Protein AF-A0A1G1DBJ1-F1 (afdb_monomer)

pLDDT: mean 91.55, std 8.08, range [59.25, 98.25]

Secondary structure (DSSP, 8-state):
----TTHHHHHHHHHHHHHHHHHHHHHHHHHHHHHHHHHHHHHHHHHHHHHHHHHHHTT----HHHHHHHHHHHHHHHHHHHHHHHHHHHHHHHHHHHHHHHHHHHHHHHHHHHHHHTT-

Mean predicted aligned error: 5.9 Å

Radius of gyration: 26.35 Å; Cα contacts (8 Å, |Δi|>4): 51; chains: 1; bounding box: 51×19×82 Å

Solvent-accessible surface area (backbone atoms only — not comparable to full-atom values): 6479 Å² total; per-residue (Å²): 132,91,73,56,86,56,50,70,59,48,52,52,37,49,54,52,32,55,52,42,51,51,54,39,51,53,42,49,51,51,38,51,54,48,52,52,50,50,51,50,54,52,51,52,52,52,49,54,52,50,52,53,52,48,41,53,74,71,70,52,82,75,54,72,67,57,53,52,50,52,53,53,49,51,53,52,50,51,53,48,52,53,56,49,50,55,51,46,51,55,37,48,54,50,38,54,53,41,48,53,52,35,54,52,36,50,53,59,37,48,55,51,51,54,42,49,73,73,72,89

Structure (mmCIF, N/CA/C/O backbone):
data_AF-A0A1G1DBJ1-F1
#
_entry.id   AF-A0A1G1DBJ1-F1
#
loop_
_atom_site.group_PDB
_atom_site.id
_atom_site.type_symbol
_atom_site.label_atom_id
_atom_site.label_alt_id
_atom_site.label_comp_id
_atom_site.label_asym_id
_atom_site.label_entity_id
_atom_site.label_seq_id
_atom_site.pdbx_PDB_ins_code
_atom_site.Cartn_x
_atom_site.Cartn_y
_atom_site.Cartn_z
_atom_site.occupancy
_atom_site.B_iso_or_equiv
_atom_site.auth_seq_id
_atom_site.auth_comp_id
_atom_site.auth_asym_id
_atom_site.auth_atom_id
_atom_site.pdbx_PDB_model_num
ATOM 1 N N . MET A 1 1 ? -13.357 -3.732 45.652 1.00 60.91 1 MET A N 1
ATOM 2 C CA . MET A 1 1 ? -12.758 -3.339 44.356 1.00 60.91 1 MET A CA 1
ATOM 3 C C . MET A 1 1 ? -13.871 -3.319 43.314 1.00 60.91 1 MET A C 1
ATOM 5 O O . MET A 1 1 ? -14.513 -4.347 43.134 1.00 60.91 1 MET A O 1
ATOM 9 N N . PHE A 1 2 ? -14.184 -2.166 42.716 1.00 61.03 2 PHE A N 1
ATOM 10 C CA . PHE A 1 2 ? -15.276 -2.045 41.739 1.00 61.03 2 PHE A CA 1
ATOM 11 C C . PHE A 1 2 ? -14.863 -2.725 40.426 1.00 61.03 2 PHE A C 1
ATOM 13 O O . PHE A 1 2 ? -13.901 -2.304 39.786 1.00 61.03 2 PHE A O 1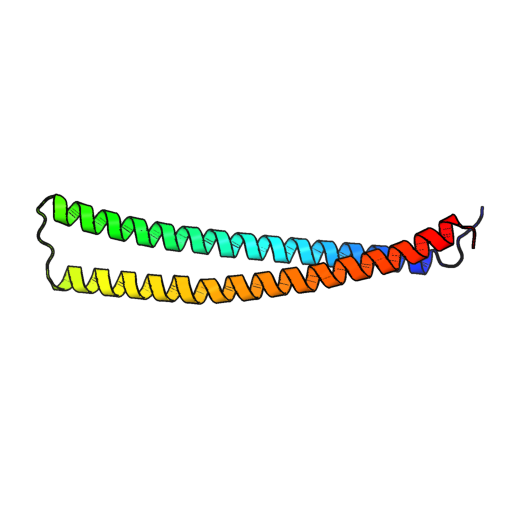
ATOM 20 N N . ARG A 1 3 ? -15.549 -3.808 40.042 1.00 71.75 3 ARG A N 1
ATOM 21 C CA . ARG A 1 3 ? -15.415 -4.394 38.703 1.00 71.75 3 ARG A CA 1
ATOM 22 C C . ARG A 1 3 ? -16.410 -3.697 37.791 1.00 71.75 3 ARG A C 1
ATOM 24 O O . ARG A 1 3 ? -17.615 -3.830 37.986 1.00 71.75 3 ARG A O 1
ATOM 31 N N . PHE A 1 4 ? -15.891 -2.980 36.800 1.00 82.00 4 PHE A N 1
ATOM 32 C CA . PHE A 1 4 ? -16.698 -2.421 35.726 1.00 82.00 4 PHE A CA 1
ATOM 33 C C . PHE A 1 4 ? -17.519 -3.536 35.068 1.00 82.00 4 PHE A C 1
ATOM 35 O O . PHE A 1 4 ? -16.969 -4.556 34.644 1.00 82.00 4 PHE A O 1
ATOM 42 N N . ARG A 1 5 ? -18.843 -3.364 34.996 1.00 83.94 5 ARG A N 1
ATOM 43 C CA . ARG A 1 5 ? -19.762 -4.429 34.553 1.00 83.94 5 ARG A CA 1
ATOM 44 C C . ARG A 1 5 ? -19.529 -4.856 33.103 1.00 83.94 5 ARG A C 1
ATOM 46 O O . ARG A 1 5 ? -19.844 -5.987 32.749 1.00 83.94 5 ARG A O 1
ATOM 53 N N . LEU A 1 6 ? -18.946 -3.980 32.283 1.00 89.00 6 LEU A N 1
ATOM 54 C CA . LEU A 1 6 ? -18.662 -4.230 30.868 1.00 89.00 6 LEU A CA 1
ATOM 55 C C . LEU A 1 6 ? -17.164 -4.445 30.587 1.00 89.00 6 LEU A C 1
ATOM 57 O O . LEU A 1 6 ? -16.727 -4.277 29.450 1.00 89.00 6 LEU A O 1
ATOM 61 N N . GLU A 1 7 ? -16.363 -4.826 31.590 1.00 89.06 7 GLU A N 1
ATOM 62 C CA . GLU A 1 7 ? -14.914 -5.034 31.423 1.00 89.06 7 GLU A CA 1
ATOM 63 C C . GLU A 1 7 ? -14.590 -6.086 30.350 1.00 89.06 7 GLU A C 1
ATOM 65 O O . GLU A 1 7 ? -13.685 -5.889 29.542 1.00 89.06 7 GLU A O 1
ATOM 70 N N . SER A 1 8 ? -15.362 -7.176 30.281 1.00 91.56 8 SER A N 1
ATOM 71 C CA . SER A 1 8 ? -15.207 -8.208 29.245 1.00 91.56 8 SER A CA 1
ATOM 72 C C . SER A 1 8 ? -15.443 -7.652 27.837 1.00 91.56 8 SER A C 1
ATOM 74 O O . SER A 1 8 ? -14.670 -7.933 26.923 1.00 91.56 8 SER A O 1
ATOM 76 N N . VAL A 1 9 ? -16.466 -6.810 27.671 1.00 93.00 9 VAL A N 1
ATOM 77 C CA . VAL A 1 9 ? -16.794 -6.159 26.396 1.00 93.00 9 VAL A CA 1
ATOM 78 C C . VAL A 1 9 ? -15.717 -5.144 26.016 1.00 93.00 9 VAL A C 1
ATOM 80 O O . VAL A 1 9 ? -15.317 -5.077 24.855 1.00 93.00 9 VAL A O 1
ATOM 83 N N . LEU A 1 10 ? -15.216 -4.370 26.984 1.00 92.75 10 LEU A N 1
ATOM 84 C CA . LEU A 1 10 ? -14.127 -3.419 26.764 1.00 92.75 10 LEU A CA 1
ATOM 85 C C . LEU A 1 10 ? -12.850 -4.134 26.302 1.00 92.75 10 LEU A C 1
ATOM 87 O O . LEU A 1 10 ? -12.231 -3.701 25.331 1.00 92.75 10 LEU A O 1
ATOM 91 N N . ASN A 1 11 ? -12.489 -5.245 26.947 1.00 94.06 11 ASN A N 1
ATOM 92 C CA . ASN A 1 11 ? -11.328 -6.045 26.559 1.00 94.06 11 ASN A CA 1
ATOM 93 C C . ASN A 1 11 ? -11.501 -6.665 25.171 1.00 94.06 11 ASN A C 1
ATOM 95 O O . ASN A 1 11 ? -10.594 -6.571 24.351 1.00 94.06 11 ASN A O 1
ATOM 99 N N . TYR A 1 12 ? -12.683 -7.198 24.861 1.00 94.94 12 TYR A N 1
ATOM 100 C CA . TYR A 1 12 ? -12.980 -7.703 23.522 1.00 94.94 12 TYR A CA 1
ATOM 101 C C . TYR A 1 12 ? -12.819 -6.621 22.440 1.00 94.94 12 TYR A C 1
ATOM 103 O O . TYR A 1 12 ? -12.194 -6.859 21.407 1.00 94.94 12 TYR A O 1
ATOM 111 N N . ARG A 1 13 ? -13.312 -5.397 22.687 1.00 93.81 13 ARG A N 1
ATOM 112 C CA . ARG A 1 13 ? -13.144 -4.276 21.744 1.00 93.81 13 ARG A CA 1
ATOM 113 C C . ARG A 1 13 ? -11.685 -3.846 21.582 1.00 93.81 13 ARG A C 1
ATOM 115 O O . ARG A 1 13 ? -11.301 -3.506 20.467 1.00 93.81 13 ARG A O 1
ATOM 122 N N . LYS A 1 14 ? -10.878 -3.896 22.648 1.00 94.69 14 LYS A N 1
ATOM 123 C CA . LYS A 1 14 ? -9.424 -3.669 22.561 1.00 94.69 14 LYS A CA 1
ATOM 124 C C . LYS A 1 14 ? -8.754 -4.707 21.664 1.00 94.69 14 LYS A C 1
ATOM 126 O O . LYS A 1 14 ? -8.015 -4.328 20.766 1.00 94.69 14 LYS A O 1
ATOM 131 N N . THR A 1 15 ? -9.080 -5.989 21.831 1.00 96.38 15 THR A N 1
ATOM 132 C CA . THR A 1 15 ? -8.540 -7.058 20.975 1.00 96.38 15 THR A CA 1
ATOM 133 C C . THR A 1 15 ? -8.927 -6.876 19.505 1.00 96.38 15 THR A C 1
ATOM 135 O O . THR A 1 15 ? -8.092 -7.074 18.626 1.00 96.38 15 THR A O 1
ATOM 138 N N . ILE A 1 16 ? -10.166 -6.458 19.213 1.00 96.38 16 ILE A N 1
ATOM 139 C CA . ILE A 1 16 ? -10.576 -6.132 17.836 1.00 96.38 16 ILE A CA 1
ATOM 140 C C . ILE A 1 16 ? -9.718 -4.998 17.262 1.00 96.38 16 ILE A C 1
ATOM 142 O O . ILE A 1 16 ? -9.203 -5.126 16.155 1.00 96.38 16 ILE A O 1
ATOM 146 N N . GLU A 1 17 ? -9.559 -3.896 17.999 1.00 95.44 17 GLU A N 1
ATOM 147 C CA . GLU A 1 17 ? -8.746 -2.755 17.561 1.00 95.44 17 GLU A CA 1
ATOM 148 C C . GLU A 1 17 ? -7.288 -3.159 17.310 1.00 95.44 17 GLU A C 1
ATOM 150 O O . GLU A 1 17 ? -6.731 -2.818 16.269 1.00 95.44 17 GLU A O 1
ATOM 155 N N . GLU A 1 18 ? -6.689 -3.939 18.212 1.00 97.50 18 GLU A N 1
ATOM 156 C CA . GLU A 1 18 ? -5.326 -4.457 18.061 1.00 97.50 18 GLU A CA 1
ATOM 157 C C . GLU A 1 18 ? -5.167 -5.315 16.801 1.00 97.50 18 GLU A C 1
ATOM 159 O O . GLU A 1 18 ? -4.182 -5.169 16.076 1.00 97.50 18 GLU A O 1
ATOM 164 N N . ASN A 1 19 ? -6.133 -6.187 16.506 1.00 97.75 19 ASN A N 1
ATOM 165 C CA . ASN A 1 19 ? -6.095 -7.017 15.302 1.00 97.75 19 ASN A CA 1
ATOM 166 C C . ASN A 1 19 ? -6.222 -6.171 14.029 1.00 97.75 19 ASN A C 1
ATOM 168 O O . ASN A 1 19 ? -5.428 -6.335 13.104 1.00 97.75 19 ASN A O 1
ATOM 172 N N . LEU A 1 20 ? -7.142 -5.203 14.006 1.00 97.75 20 LEU A N 1
ATOM 173 C CA . LEU A 1 20 ? -7.300 -4.295 12.867 1.00 97.75 20 LEU A CA 1
ATOM 174 C C . LEU A 1 20 ? -6.051 -3.430 12.636 1.00 97.75 20 LEU A C 1
ATOM 176 O O . LEU A 1 20 ? -5.683 -3.177 11.489 1.00 97.75 20 LEU A O 1
ATOM 180 N N . LEU A 1 21 ? -5.368 -2.999 13.702 1.00 97.88 21 LEU A N 1
ATOM 181 C CA . LEU A 1 21 ? -4.104 -2.261 13.608 1.00 97.88 21 LEU A CA 1
ATOM 182 C C . LEU A 1 21 ? -2.963 -3.119 13.043 1.00 97.88 21 LEU A C 1
ATOM 184 O O . LEU A 1 21 ? -2.149 -2.614 12.262 1.00 97.88 21 LEU A O 1
ATOM 188 N N . LYS A 1 22 ? -2.904 -4.408 13.400 1.00 98.19 22 LYS A N 1
ATOM 189 C CA . LYS A 1 22 ? -1.943 -5.356 12.812 1.00 98.19 22 LYS A CA 1
ATOM 190 C C . LYS A 1 22 ? -2.194 -5.527 11.317 1.00 98.19 22 LYS A C 1
ATOM 192 O O . LYS A 1 22 ? -1.282 -5.296 10.527 1.00 98.19 22 LYS A O 1
ATOM 197 N N . GLU A 1 23 ? -3.435 -5.811 10.927 1.00 97.88 23 GLU A N 1
ATOM 198 C CA . GLU A 1 23 ? -3.824 -5.941 9.516 1.00 97.88 23 GLU A CA 1
ATOM 199 C C . GLU A 1 23 ? -3.526 -4.662 8.718 1.00 97.88 23 GLU A C 1
ATOM 201 O O . GLU A 1 23 ? -2.986 -4.711 7.613 1.00 97.88 23 GLU A O 1
ATOM 206 N N . LEU A 1 24 ? -3.823 -3.488 9.286 1.00 98.00 24 LEU A N 1
ATOM 207 C CA . LEU A 1 24 ? -3.492 -2.205 8.669 1.00 98.00 24 LEU A CA 1
ATOM 208 C C . LEU A 1 24 ? -1.983 -2.048 8.443 1.00 98.00 24 LEU A C 1
ATOM 210 O O . LEU A 1 24 ? -1.559 -1.539 7.403 1.00 98.00 24 LEU A O 1
ATOM 214 N N . SER A 1 25 ? -1.173 -2.464 9.415 1.00 98.19 25 SER A N 1
ATOM 215 C CA . SER A 1 25 ? 0.287 -2.385 9.325 1.00 98.19 25 SER A CA 1
ATOM 216 C C . SER A 1 25 ? 0.823 -3.278 8.206 1.00 98.19 25 SER A C 1
ATOM 218 O O . SER A 1 25 ? 1.689 -2.855 7.439 1.00 98.19 25 SER A O 1
ATOM 220 N N . GLU A 1 26 ? 0.264 -4.477 8.050 1.00 98.19 26 GLU A N 1
ATOM 221 C CA . GLU A 1 26 ? 0.600 -5.389 6.954 1.00 98.19 26 GLU A CA 1
ATOM 222 C C . GLU A 1 26 ? 0.220 -4.808 5.589 1.00 98.19 26 GLU A C 1
ATOM 224 O O . GLU A 1 26 ? 1.047 -4.801 4.674 1.00 98.19 26 GLU A O 1
ATOM 229 N N . LEU A 1 27 ? -0.987 -4.248 5.456 1.00 98.06 27 LEU A N 1
ATOM 230 C CA . LEU A 1 27 ? -1.435 -3.610 4.215 1.00 98.06 27 LEU A CA 1
ATOM 231 C C . LEU A 1 27 ? -0.566 -2.404 3.838 1.00 98.06 27 LEU A C 1
ATOM 233 O O . LEU A 1 27 ? -0.216 -2.235 2.671 1.00 98.06 27 LEU A O 1
ATOM 237 N N . ARG A 1 28 ? -0.168 -1.582 4.817 1.00 97.94 28 ARG A N 1
ATOM 238 C CA . ARG A 1 28 ? 0.754 -0.456 4.592 1.00 97.94 28 ARG A CA 1
ATOM 239 C C . ARG A 1 28 ? 2.130 -0.927 4.140 1.00 97.94 28 ARG A C 1
ATOM 241 O O . ARG A 1 28 ? 2.701 -0.340 3.225 1.00 97.94 28 ARG A O 1
ATOM 248 N N . ARG A 1 29 ? 2.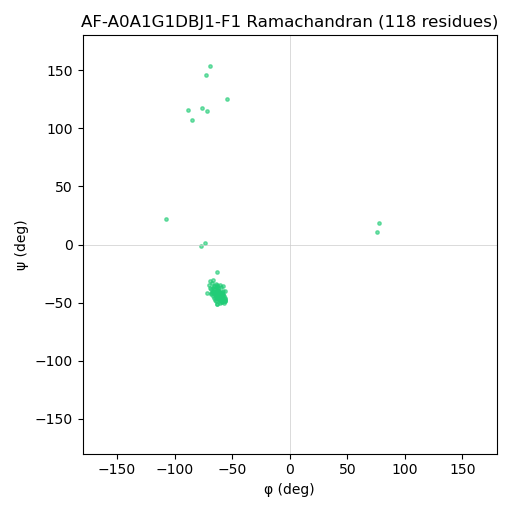648 -2.002 4.740 1.00 98.12 29 ARG A N 1
ATOM 249 C CA . ARG A 1 29 ? 3.913 -2.609 4.314 1.00 98.12 29 ARG A CA 1
ATOM 250 C C . ARG A 1 29 ? 3.823 -3.117 2.875 1.00 98.12 29 ARG A C 1
ATOM 252 O O . ARG A 1 29 ? 4.731 -2.857 2.095 1.00 98.12 29 ARG A O 1
ATOM 259 N N . GLN A 1 30 ? 2.740 -3.803 2.515 1.00 97.50 30 GLN A N 1
ATOM 260 C CA . GLN A 1 30 ? 2.515 -4.258 1.139 1.00 97.50 30 GLN A CA 1
ATOM 261 C C . GLN A 1 30 ? 2.452 -3.082 0.161 1.00 97.50 30 GLN A C 1
ATOM 263 O O . GLN A 1 30 ? 3.127 -3.116 -0.861 1.00 97.50 30 GLN A O 1
ATOM 268 N N . LEU A 1 31 ? 1.708 -2.023 0.494 1.00 98.12 31 LEU A N 1
ATOM 269 C CA . LEU A 1 31 ? 1.645 -0.814 -0.326 1.00 98.12 31 LEU A CA 1
ATOM 270 C C . LEU A 1 31 ? 3.039 -0.2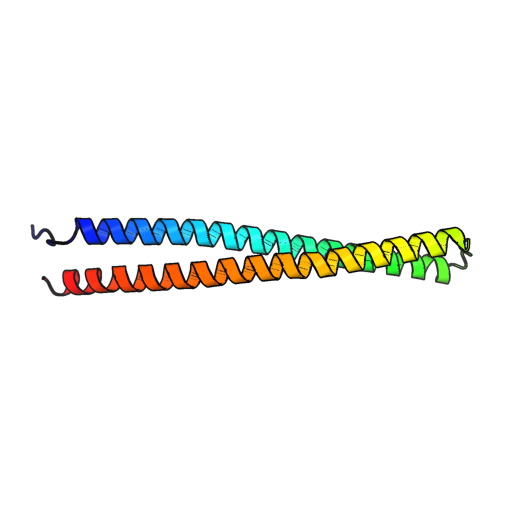09 -0.555 1.00 98.12 31 LEU A C 1
ATOM 272 O O . LEU A 1 31 ? 3.398 0.047 -1.699 1.00 98.12 31 LEU A O 1
ATOM 276 N N . SER A 1 32 ? 3.832 -0.046 0.508 1.00 98.00 32 SER A N 1
ATOM 277 C CA . SER A 1 32 ? 5.200 0.482 0.411 1.00 98.00 32 SER A CA 1
ATOM 278 C C . SER A 1 32 ? 6.069 -0.360 -0.524 1.00 98.00 32 SER A C 1
ATOM 280 O O . SER A 1 32 ? 6.764 0.187 -1.373 1.00 98.00 32 SER A O 1
ATOM 282 N N . LEU A 1 33 ? 6.001 -1.691 -0.409 1.00 97.75 33 LEU A N 1
ATOM 283 C CA . LEU A 1 33 ? 6.765 -2.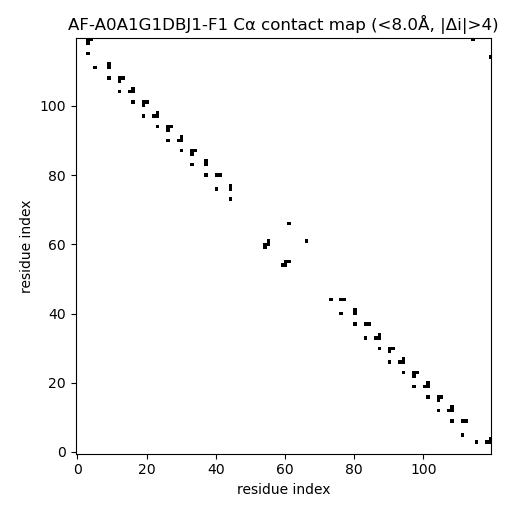594 -1.273 1.00 97.75 33 LEU A CA 1
ATOM 284 C C . LEU A 1 33 ? 6.366 -2.455 -2.746 1.00 97.75 33 LEU A C 1
ATOM 286 O O . LEU A 1 33 ? 7.234 -2.478 -3.617 1.00 97.75 33 LEU A O 1
ATOM 290 N N . GLU A 1 34 ? 5.072 -2.308 -3.039 1.00 97.31 34 GLU A N 1
ATOM 291 C CA . GLU A 1 34 ? 4.624 -2.112 -4.419 1.00 97.31 34 GLU A CA 1
ATOM 292 C C . GLU A 1 34 ? 5.028 -0.741 -4.972 1.00 97.31 34 GLU A C 1
ATOM 294 O O . GLU A 1 34 ? 5.416 -0.654 -6.137 1.00 97.31 34 GLU A O 1
ATOM 299 N N . GLU A 1 35 ? 4.998 0.311 -4.150 1.00 97.62 35 GLU A N 1
ATOM 300 C CA . GLU A 1 35 ? 5.477 1.646 -4.527 1.00 97.62 35 GLU A CA 1
ATOM 301 C C . GLU A 1 35 ? 6.984 1.654 -4.808 1.00 97.62 35 GLU A C 1
ATOM 303 O O . GLU A 1 35 ? 7.421 2.256 -5.790 1.00 97.62 35 GLU A O 1
ATOM 308 N N . ASP A 1 36 ? 7.780 0.950 -4.005 1.00 97.88 36 ASP A N 1
ATOM 309 C CA . ASP A 1 36 ? 9.221 0.832 -4.233 1.00 97.88 36 ASP A CA 1
ATOM 310 C C . ASP A 1 36 ? 9.535 0.017 -5.492 1.00 97.88 36 ASP A C 1
ATOM 312 O O . ASP A 1 36 ? 10.409 0.400 -6.271 1.00 97.88 36 ASP A O 1
ATOM 316 N N . ARG A 1 37 ? 8.771 -1.046 -5.775 1.00 96.31 37 ARG A N 1
ATOM 317 C CA . ARG A 1 37 ? 8.873 -1.770 -7.054 1.00 96.31 37 ARG A CA 1
ATOM 318 C C . ARG A 1 37 ? 8.579 -0.874 -8.252 1.00 96.31 37 ARG A C 1
ATOM 320 O O . ARG A 1 37 ? 9.312 -0.940 -9.234 1.00 96.31 37 ARG A O 1
ATOM 327 N N . LEU A 1 38 ? 7.555 -0.022 -8.173 1.00 96.81 38 LEU A N 1
ATOM 328 C CA . LEU A 1 38 ? 7.255 0.927 -9.247 1.00 96.81 38 LEU A CA 1
ATOM 329 C C . LEU A 1 38 ? 8.421 1.889 -9.485 1.00 96.81 38 LEU A C 1
ATOM 331 O O . LEU A 1 38 ? 8.802 2.110 -10.632 1.00 96.81 38 LEU A O 1
ATOM 335 N N . LYS A 1 39 ? 9.012 2.432 -8.411 1.00 96.75 39 LYS A N 1
ATOM 336 C CA . LYS A 1 39 ? 10.188 3.309 -8.517 1.00 96.75 39 LYS A CA 1
ATOM 337 C C . LYS A 1 39 ? 11.353 2.598 -9.197 1.00 96.75 39 LYS A C 1
ATOM 339 O O . LYS A 1 39 ? 11.979 3.191 -10.067 1.00 96.75 39 LYS A O 1
ATOM 344 N N . MET A 1 40 ? 11.610 1.336 -8.846 1.00 96.00 40 MET A N 1
ATOM 345 C CA . MET A 1 40 ? 12.663 0.540 -9.484 1.00 96.00 40 MET A CA 1
ATOM 346 C C . MET A 1 40 ? 12.406 0.334 -10.980 1.00 96.00 40 MET A C 1
ATOM 348 O O . MET A 1 40 ? 13.328 0.501 -11.768 1.00 96.00 40 MET A O 1
ATOM 352 N N . MET A 1 41 ? 11.164 0.046 -11.387 1.00 94.56 41 MET A N 1
ATOM 353 C CA . MET A 1 41 ? 10.814 -0.093 -12.810 1.00 94.56 41 MET A CA 1
ATOM 354 C C . MET A 1 41 ? 10.988 1.219 -13.587 1.00 94.56 41 MET A C 1
ATOM 356 O O . MET A 1 41 ? 11.445 1.208 -14.727 1.00 94.56 41 MET A O 1
ATOM 360 N N . ILE A 1 42 ? 10.620 2.353 -12.984 1.00 95.19 42 ILE A N 1
ATOM 361 C CA . ILE A 1 42 ? 10.811 3.678 -13.593 1.00 95.19 42 ILE A CA 1
ATOM 362 C C . ILE A 1 42 ? 12.304 3.987 -13.724 1.00 95.19 42 ILE A C 1
ATOM 364 O O . ILE A 1 42 ? 12.754 4.378 -14.795 1.00 95.19 42 ILE A O 1
ATOM 368 N N . PHE A 1 43 ? 13.081 3.740 -12.668 1.00 96.00 43 PHE A N 1
ATOM 369 C CA . PHE A 1 43 ? 14.529 3.919 -12.692 1.00 96.00 43 PHE A CA 1
ATOM 370 C C . PHE A 1 43 ? 15.197 3.056 -13.771 1.00 96.00 43 PHE A C 1
ATOM 372 O O . PHE A 1 43 ? 16.044 3.543 -14.515 1.00 96.00 43 PHE A O 1
ATOM 379 N N . GLU A 1 44 ? 14.790 1.791 -13.897 1.00 93.19 44 GLU A N 1
ATOM 380 C CA . GLU A 1 44 ? 15.263 0.889 -14.948 1.00 93.19 44 GLU A CA 1
ATOM 381 C C . GLU A 1 44 ? 14.951 1.445 -16.347 1.00 93.19 44 GLU A C 1
ATOM 383 O O . GLU A 1 44 ? 15.832 1.489 -17.208 1.00 93.19 44 GLU A O 1
ATOM 388 N N . LYS A 1 45 ? 13.723 1.940 -16.563 1.00 93.06 45 LYS A N 1
ATOM 389 C CA . LYS A 1 45 ? 13.319 2.582 -17.824 1.00 93.06 45 LYS A CA 1
ATOM 390 C C . LYS A 1 45 ? 14.230 3.763 -18.155 1.00 93.06 45 LYS A C 1
ATOM 392 O O . LYS A 1 45 ? 14.744 3.844 -19.271 1.00 93.06 45 LYS A O 1
ATOM 397 N N . ASP A 1 46 ? 14.437 4.655 -17.193 1.00 93.62 46 ASP A N 1
ATOM 398 C CA . ASP A 1 46 ? 15.246 5.858 -17.378 1.00 93.62 46 ASP A CA 1
ATOM 399 C C . ASP A 1 46 ? 16.720 5.511 -17.626 1.00 93.62 46 ASP A C 1
ATOM 401 O O . ASP A 1 46 ? 17.358 6.115 -18.490 1.00 93.62 46 ASP A O 1
ATOM 405 N N . SER A 1 47 ? 17.254 4.496 -16.937 1.00 92.69 47 SER A N 1
ATOM 406 C CA . SER A 1 47 ? 18.608 3.983 -17.176 1.00 92.69 47 SER A CA 1
ATOM 407 C C . SER A 1 47 ? 18.769 3.498 -18.615 1.00 92.69 47 SER A C 1
ATOM 409 O O . SER A 1 47 ? 19.690 3.927 -19.302 1.00 92.69 47 SER A O 1
ATOM 411 N N . HIS A 1 48 ? 17.837 2.685 -19.118 1.00 89.06 48 HIS A N 1
ATOM 412 C CA . HIS A 1 48 ? 17.902 2.189 -20.494 1.00 89.06 48 HIS A CA 1
ATOM 413 C C . HIS A 1 48 ? 17.797 3.298 -21.545 1.00 89.06 48 HIS A C 1
ATOM 415 O O . HIS A 1 48 ? 18.470 3.238 -22.575 1.00 89.06 48 HIS A O 1
ATOM 421 N N . ILE A 1 49 ? 16.979 4.325 -21.295 1.00 89.56 49 ILE A N 1
ATOM 422 C CA . ILE A 1 49 ? 16.891 5.499 -22.173 1.00 89.56 49 ILE A CA 1
ATOM 423 C C . ILE A 1 49 ? 18.222 6.265 -22.183 1.00 89.56 49 ILE A C 1
ATOM 425 O O . ILE A 1 49 ? 18.697 6.667 -23.249 1.00 89.56 49 ILE A O 1
ATOM 429 N N . ASN A 1 50 ? 18.845 6.445 -21.018 1.00 90.19 50 ASN A N 1
ATOM 430 C CA . ASN A 1 50 ? 20.131 7.131 -20.896 1.00 90.19 50 ASN A CA 1
ATOM 431 C C . ASN A 1 50 ? 21.274 6.356 -21.560 1.00 90.19 50 ASN A C 1
ATOM 433 O O . ASN A 1 50 ? 22.108 6.967 -22.236 1.00 90.19 50 ASN A O 1
ATOM 437 N N . ASP A 1 51 ? 21.296 5.031 -21.420 1.00 87.56 51 ASP A N 1
ATOM 438 C CA . ASP A 1 51 ? 22.272 4.161 -22.079 1.00 87.56 51 ASP A CA 1
ATOM 439 C C . ASP A 1 51 ? 22.152 4.282 -23.602 1.00 87.56 51 ASP A C 1
ATOM 441 O O . ASP A 1 51 ? 23.145 4.530 -24.289 1.00 87.56 51 ASP A O 1
ATOM 445 N N . LEU A 1 52 ? 20.924 4.221 -24.131 1.00 84.62 52 LEU A N 1
ATOM 446 C CA . LEU A 1 52 ? 20.658 4.389 -25.560 1.00 84.62 52 LEU A CA 1
ATOM 447 C C . LEU A 1 52 ? 21.118 5.766 -26.067 1.00 84.62 52 LEU A C 1
ATOM 449 O O . LEU A 1 52 ? 21.791 5.867 -27.095 1.00 84.62 52 LEU A O 1
ATOM 453 N N . GLY A 1 53 ? 20.805 6.831 -25.324 1.00 84.12 53 GLY A N 1
ATOM 454 C CA . GLY A 1 53 ? 21.244 8.186 -25.655 1.00 84.12 53 GLY A CA 1
ATOM 455 C C . GLY A 1 53 ? 22.767 8.357 -25.605 1.00 84.12 53 GLY A C 1
ATOM 456 O O . GLY A 1 53 ? 23.333 9.108 -26.401 1.00 84.12 53 GLY A O 1
ATOM 457 N N . SER A 1 54 ? 23.445 7.649 -24.700 1.00 86.50 54 SER A N 1
ATOM 458 C CA . SER A 1 54 ? 24.906 7.676 -24.571 1.00 86.50 54 SER A CA 1
ATOM 459 C C . SER A 1 54 ? 25.591 6.951 -25.730 1.00 86.50 54 SER A C 1
ATOM 461 O O . SER A 1 54 ? 26.545 7.486 -26.295 1.00 86.50 54 SER A O 1
ATOM 463 N N . LEU A 1 55 ? 25.063 5.795 -26.149 1.00 83.50 55 LEU A N 1
ATOM 464 C CA . LEU A 1 55 ? 25.535 5.069 -27.33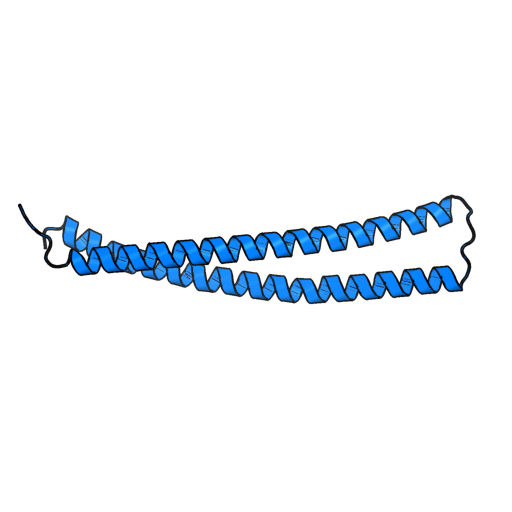5 1.00 83.50 55 LEU A CA 1
ATOM 465 C C . LEU A 1 55 ? 25.423 5.936 -28.599 1.00 83.50 55 LEU A C 1
ATOM 467 O O . LEU A 1 55 ? 26.385 6.046 -29.361 1.00 83.50 55 LEU A O 1
ATOM 471 N N . GLN A 1 56 ? 24.292 6.628 -28.771 1.00 78.19 56 GLN A N 1
ATOM 472 C CA . GLN A 1 56 ? 24.079 7.533 -29.902 1.00 78.19 56 GLN A CA 1
ATOM 473 C C . GLN A 1 56 ? 25.060 8.720 -29.895 1.00 78.19 56 GLN A C 1
ATOM 475 O O . GLN A 1 56 ? 25.646 9.046 -30.927 1.00 78.19 56 GLN A O 1
ATOM 480 N N . LYS A 1 57 ? 25.276 9.360 -28.735 1.00 81.00 57 LYS A N 1
ATOM 481 C CA . LYS A 1 57 ? 26.232 10.476 -28.586 1.00 81.00 57 LYS A CA 1
ATOM 482 C C . LYS A 1 57 ? 27.687 10.047 -28.783 1.00 81.00 57 LYS A C 1
ATOM 484 O O . LYS A 1 57 ? 28.488 10.846 -29.256 1.00 81.00 57 LYS A O 1
ATOM 489 N N . GLY A 1 58 ? 28.020 8.803 -28.442 1.00 79.81 58 GLY A N 1
ATOM 490 C CA . GLY A 1 58 ? 29.341 8.208 -28.652 1.00 79.81 58 GLY A CA 1
ATOM 491 C C . GLY A 1 58 ? 29.653 7.846 -30.108 1.00 79.81 58 GLY A C 1
ATOM 492 O O . GLY A 1 58 ? 30.718 7.296 -30.370 1.00 79.81 58 GLY A O 1
ATOM 493 N N . GLY A 1 59 ? 28.743 8.123 -31.052 1.00 73.56 59 GLY A N 1
ATOM 494 C CA . GLY A 1 59 ? 28.927 7.817 -32.473 1.00 73.56 59 GLY A CA 1
ATOM 495 C C . GLY A 1 59 ? 28.743 6.338 -32.824 1.00 73.56 59 GLY A C 1
ATOM 496 O O . GLY A 1 59 ? 29.062 5.932 -33.942 1.00 73.56 59 GLY A O 1
ATOM 497 N N . ILE A 1 60 ? 28.224 5.524 -31.897 1.00 75.19 60 ILE A N 1
ATOM 498 C CA . ILE A 1 60 ? 27.931 4.112 -32.151 1.00 75.19 60 ILE A CA 1
ATOM 499 C C . ILE A 1 60 ? 26.651 4.039 -32.983 1.00 75.19 60 ILE A C 1
ATOM 501 O O . ILE A 1 60 ? 25.575 4.447 -32.547 1.00 75.19 60 ILE A O 1
ATOM 505 N N . THR A 1 61 ? 26.770 3.507 -34.199 1.00 76.19 61 THR A N 1
ATOM 506 C CA . THR A 1 61 ? 25.614 3.245 -35.060 1.00 76.19 61 THR A CA 1
ATOM 507 C C . THR A 1 61 ? 25.029 1.890 -34.683 1.00 76.19 61 THR A C 1
ATOM 509 O O . THR A 1 61 ? 25.633 0.854 -34.952 1.00 76.19 61 THR A O 1
ATOM 512 N N . LEU A 1 62 ? 23.869 1.901 -34.029 1.00 76.94 62 LEU A N 1
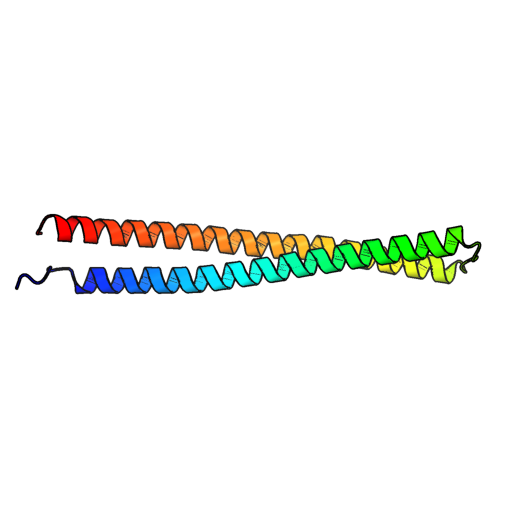ATOM 513 C CA . LEU A 1 62 ? 23.103 0.688 -33.745 1.00 76.94 62 LEU A CA 1
ATOM 514 C C . LEU A 1 62 ? 22.454 0.159 -35.026 1.00 76.94 62 LEU A C 1
ATOM 516 O O . LEU A 1 62 ? 22.038 0.944 -35.884 1.00 76.94 62 LEU A O 1
ATOM 520 N N . GLN A 1 63 ? 22.336 -1.165 -35.145 1.00 85.94 63 GLN A N 1
ATOM 521 C CA . GLN A 1 63 ? 21.573 -1.760 -36.238 1.00 85.94 63 GLN A CA 1
ATOM 522 C C . GLN A 1 63 ? 20.080 -1.466 -36.043 1.00 85.94 63 GLN A C 1
ATOM 524 O O . GLN A 1 63 ? 19.598 -1.257 -34.926 1.00 85.94 63 GLN A O 1
ATOM 529 N N . ILE A 1 64 ? 19.322 -1.439 -37.139 1.00 82.50 64 ILE A N 1
ATOM 530 C CA . ILE A 1 64 ? 17.881 -1.139 -37.105 1.00 82.50 64 ILE A CA 1
ATOM 531 C C . ILE A 1 64 ? 17.139 -2.171 -36.241 1.00 82.50 64 ILE A C 1
ATOM 533 O O . ILE A 1 64 ? 16.174 -1.836 -35.550 1.00 82.50 64 ILE A O 1
ATOM 537 N N . GLU A 1 65 ? 17.595 -3.418 -36.265 1.00 86.88 65 GLU A N 1
ATOM 538 C CA . GLU A 1 65 ? 17.092 -4.536 -35.473 1.00 86.88 65 GLU A CA 1
ATOM 539 C C . GLU A 1 65 ? 17.278 -4.290 -33.970 1.00 86.88 65 GLU A C 1
ATOM 541 O O . GLU A 1 65 ? 16.324 -4.455 -33.206 1.00 86.88 65 GLU A O 1
ATOM 546 N N . ASP A 1 66 ? 18.455 -3.810 -33.560 1.00 84.31 66 ASP A N 1
ATOM 547 C CA . ASP A 1 66 ? 18.753 -3.479 -32.163 1.00 84.31 66 ASP A CA 1
ATOM 548 C C . ASP A 1 66 ? 17.852 -2.343 -31.677 1.00 84.31 66 ASP A C 1
ATOM 550 O O . ASP A 1 66 ? 17.230 -2.431 -30.619 1.00 84.31 66 ASP A O 1
ATOM 554 N N . ILE A 1 67 ? 17.699 -1.295 -32.493 1.00 83.69 67 ILE A N 1
ATOM 555 C CA . ILE A 1 67 ? 16.825 -0.156 -32.186 1.00 83.69 67 ILE A CA 1
ATOM 556 C C . ILE A 1 67 ? 15.378 -0.630 -31.982 1.00 83.69 67 ILE A C 1
ATOM 558 O O . ILE A 1 67 ? 14.729 -0.250 -31.004 1.00 83.69 67 ILE A O 1
ATOM 562 N N . LYS A 1 68 ? 14.865 -1.494 -32.868 1.00 87.88 68 LYS A N 1
ATOM 563 C CA . LYS A 1 68 ? 13.516 -2.071 -32.732 1.00 87.88 68 LYS A CA 1
ATOM 564 C C . LYS A 1 68 ? 13.367 -2.882 -31.446 1.00 87.88 68 LYS A C 1
ATOM 566 O O . LYS A 1 68 ? 12.332 -2.766 -30.785 1.00 87.88 68 LYS A O 1
ATOM 571 N N . LEU A 1 69 ? 14.378 -3.672 -31.082 1.00 88.56 69 LEU A N 1
ATOM 572 C CA . LEU A 1 69 ? 14.374 -4.455 -29.848 1.00 88.56 69 LEU A CA 1
ATOM 573 C C . LEU A 1 69 ? 14.301 -3.545 -28.614 1.00 88.56 69 LEU A C 1
ATOM 575 O O . LEU A 1 69 ? 13.456 -3.770 -27.746 1.00 88.56 69 LEU A O 1
ATOM 579 N N . TYR A 1 70 ? 15.105 -2.478 -28.577 1.00 86.69 70 TYR A N 1
ATOM 580 C CA . TYR A 1 70 ? 15.075 -1.480 -27.503 1.00 86.69 70 TYR A CA 1
ATOM 581 C C . TYR A 1 70 ? 13.703 -0.819 -27.361 1.00 86.69 70 TYR A C 1
ATOM 583 O O . TYR A 1 70 ? 13.145 -0.786 -26.264 1.00 86.69 70 TYR A O 1
ATOM 591 N N . PHE A 1 71 ? 13.116 -0.336 -28.459 1.00 87.44 71 PHE A N 1
ATOM 592 C CA . PHE A 1 71 ? 11.785 0.277 -28.412 1.00 87.44 71 PHE A CA 1
ATOM 593 C C . PHE A 1 71 ? 10.707 -0.712 -27.965 1.00 87.44 71 PHE A C 1
ATOM 595 O O . PHE A 1 71 ? 9.847 -0.362 -27.157 1.00 87.44 71 PHE A O 1
ATOM 602 N N . SER A 1 72 ? 10.759 -1.958 -28.443 1.00 92.06 72 SER A N 1
ATOM 603 C CA . SER A 1 72 ? 9.826 -3.000 -28.007 1.00 92.06 72 SER A CA 1
ATOM 604 C C . SER A 1 72 ? 9.952 -3.276 -26.507 1.00 92.06 72 SER A C 1
ATOM 606 O O . SER A 1 72 ? 8.937 -3.429 -25.824 1.00 92.06 72 SER A O 1
ATOM 608 N N . TYR A 1 73 ? 11.180 -3.318 -25.987 1.00 91.12 73 TYR A N 1
ATOM 609 C CA . TYR A 1 73 ? 11.438 -3.495 -24.563 1.00 91.12 73 TYR A CA 1
ATOM 610 C C . TYR A 1 73 ? 10.879 -2.335 -23.733 1.00 91.12 73 TYR A C 1
ATOM 612 O O . TYR A 1 73 ? 10.103 -2.564 -22.803 1.00 91.12 73 TYR A O 1
ATOM 620 N N . LEU A 1 74 ? 11.204 -1.093 -24.107 1.00 92.25 74 LEU A N 1
ATOM 621 C CA . LEU A 1 74 ? 10.745 0.113 -23.411 1.00 92.25 74 LEU A CA 1
ATOM 622 C C . LEU A 1 74 ? 9.217 0.223 -23.403 1.00 92.25 74 LEU A C 1
ATOM 624 O O . LEU A 1 74 ? 8.633 0.513 -22.360 1.00 92.25 74 LEU A O 1
ATOM 628 N N . ASN A 1 75 ? 8.560 -0.089 -24.523 1.00 93.75 75 ASN A N 1
ATOM 629 C CA . ASN A 1 75 ? 7.098 -0.134 -24.599 1.00 93.75 75 ASN A CA 1
ATOM 630 C C . ASN A 1 75 ? 6.510 -1.201 -23.663 1.00 93.75 75 ASN A C 1
ATOM 632 O O . ASN A 1 75 ? 5.505 -0.964 -22.990 1.00 93.75 75 ASN A O 1
ATOM 636 N N . GLY A 1 76 ? 7.143 -2.375 -23.588 1.00 94.88 76 GLY A N 1
ATOM 637 C CA . GLY A 1 76 ? 6.749 -3.428 -22.654 1.00 94.88 76 GLY A CA 1
ATOM 638 C C . GLY A 1 76 ? 6.900 -2.998 -21.192 1.00 94.88 76 GLY A C 1
ATOM 639 O O . GLY A 1 76 ? 6.015 -3.260 -20.376 1.00 94.88 76 GLY A O 1
ATOM 640 N N . LEU A 1 77 ? 7.993 -2.309 -20.862 1.00 93.94 77 LEU A N 1
ATOM 641 C CA . LEU A 1 77 ? 8.248 -1.781 -19.523 1.00 93.94 77 LEU A CA 1
ATOM 642 C C . LEU A 1 77 ? 7.249 -0.676 -19.150 1.00 93.94 77 LEU A C 1
ATOM 644 O O . LEU A 1 77 ? 6.710 -0.683 -18.048 1.00 93.94 77 LEU A O 1
ATOM 648 N N . GLU A 1 78 ? 6.916 0.210 -20.086 1.00 94.44 78 GLU A N 1
ATOM 649 C CA . GLU A 1 78 ? 5.898 1.251 -19.916 1.00 94.44 78 GLU A CA 1
ATOM 650 C C . GLU A 1 78 ? 4.511 0.665 -19.625 1.00 94.44 78 GLU A C 1
ATOM 652 O O . GLU A 1 78 ? 3.824 1.104 -18.698 1.00 94.44 78 GLU A O 1
ATOM 657 N N . LEU A 1 79 ? 4.118 -0.387 -20.350 1.00 95.62 79 LEU A N 1
ATOM 658 C CA . LEU A 1 79 ? 2.866 -1.090 -20.081 1.00 95.62 79 LEU A CA 1
ATOM 659 C C . LEU A 1 79 ? 2.869 -1.750 -18.694 1.00 95.62 79 LEU A C 1
ATOM 661 O O . LEU A 1 79 ? 1.870 -1.676 -17.976 1.00 95.62 79 LEU A O 1
ATOM 665 N N . LYS A 1 80 ? 3.988 -2.367 -18.290 1.00 94.81 80 LYS A N 1
ATOM 666 C CA . LYS A 1 80 ? 4.144 -2.940 -16.943 1.00 94.81 80 LYS A CA 1
ATOM 667 C C . LYS A 1 80 ? 4.020 -1.870 -15.860 1.00 94.81 80 LYS A C 1
ATOM 669 O O . LYS A 1 80 ? 3.244 -2.069 -14.933 1.00 94.81 80 LYS A O 1
ATOM 674 N N . ILE A 1 81 ? 4.708 -0.736 -16.006 1.00 95.75 81 ILE A N 1
ATOM 675 C CA . ILE A 1 81 ? 4.642 0.412 -15.084 1.00 95.75 81 ILE A CA 1
ATOM 676 C C . ILE A 1 81 ? 3.195 0.893 -14.937 1.00 95.75 81 ILE A C 1
ATOM 678 O O . ILE A 1 81 ? 2.707 1.057 -13.818 1.00 95.75 81 ILE A O 1
ATOM 682 N N . LYS A 1 82 ? 2.477 1.053 -16.056 1.00 95.75 82 LYS A N 1
ATOM 683 C CA . LYS A 1 82 ? 1.067 1.462 -16.048 1.00 95.75 82 LYS A CA 1
ATOM 684 C C . LYS A 1 82 ? 0.186 0.464 -15.291 1.00 95.75 82 LYS A C 1
ATOM 686 O O . LYS A 1 82 ? -0.554 0.862 -14.394 1.00 95.75 82 LYS A O 1
ATOM 691 N N . ASN A 1 83 ? 0.300 -0.823 -15.611 1.00 95.62 83 ASN A N 1
ATOM 692 C CA . ASN A 1 83 ? -0.476 -1.879 -14.955 1.00 95.62 83 ASN A CA 1
ATOM 693 C C . ASN A 1 83 ? -0.145 -1.989 -13.458 1.00 95.62 83 ASN A C 1
ATOM 695 O O . ASN A 1 83 ? -1.022 -2.252 -12.636 1.00 95.62 83 ASN A O 1
ATOM 699 N N . HIS A 1 84 ? 1.115 -1.762 -13.084 1.00 95.12 84 HIS A N 1
ATOM 700 C CA . HIS A 1 84 ? 1.550 -1.766 -11.690 1.00 95.12 84 HIS A CA 1
ATOM 701 C C . HIS A 1 84 ? 0.987 -0.574 -10.906 1.00 95.12 84 HIS A C 1
ATOM 703 O O . HIS A 1 84 ? 0.650 -0.703 -9.729 1.00 95.12 84 HIS A O 1
ATOM 709 N N . GLY A 1 85 ? 0.775 0.563 -11.575 1.00 95.50 85 GLY A N 1
ATOM 710 C CA . GLY A 1 85 ? 0.028 1.695 -11.024 1.00 95.50 85 GLY A CA 1
ATOM 711 C C . GLY A 1 85 ? -1.387 1.315 -10.565 1.00 95.50 85 GLY A C 1
ATOM 712 O O . GLY A 1 85 ? -1.810 1.716 -9.478 1.00 95.50 85 GLY A O 1
ATOM 713 N N . ASP A 1 86 ? -2.094 0.472 -11.323 1.00 95.62 86 ASP A N 1
ATOM 714 C CA . ASP A 1 86 ? -3.424 -0.021 -10.933 1.00 95.62 86 ASP A CA 1
ATOM 715 C C . ASP A 1 86 ? -3.373 -0.951 -9.710 1.00 95.62 86 ASP A C 1
ATOM 717 O O . ASP A 1 86 ? -4.290 -0.949 -8.883 1.00 95.62 86 ASP A O 1
ATOM 721 N N . ILE A 1 87 ? -2.298 -1.732 -9.558 1.00 95.62 87 ILE A N 1
ATOM 722 C CA . ILE A 1 87 ? -2.069 -2.568 -8.369 1.00 95.62 87 ILE A CA 1
ATOM 723 C C . ILE A 1 87 ? -1.891 -1.680 -7.136 1.00 95.62 87 ILE A C 1
ATOM 725 O O . ILE A 1 87 ? -2.577 -1.883 -6.132 1.00 95.62 87 ILE A O 1
ATOM 729 N N . ILE A 1 88 ? -1.038 -0.655 -7.223 1.00 97.88 88 ILE A N 1
ATOM 730 C CA . ILE A 1 88 ? -0.824 0.310 -6.134 1.00 97.88 88 ILE A CA 1
ATOM 731 C C . ILE A 1 88 ? -2.130 1.006 -5.765 1.00 97.88 88 ILE A C 1
ATOM 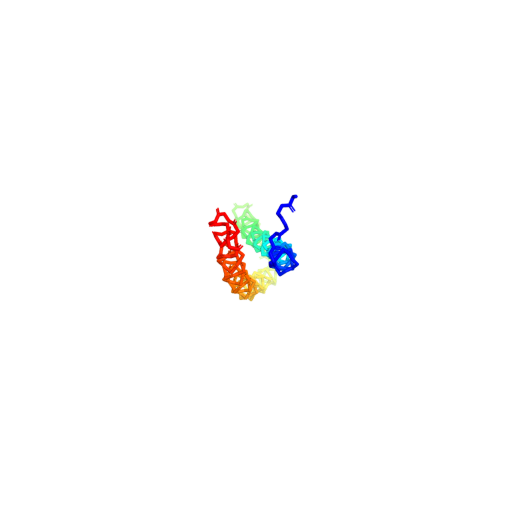733 O O . ILE A 1 88 ? -2.447 1.118 -4.579 1.00 97.88 88 ILE A O 1
ATOM 737 N N . LYS A 1 89 ? -2.929 1.419 -6.756 1.00 97.62 89 LYS A N 1
ATOM 738 C CA . LYS A 1 89 ? -4.243 2.022 -6.512 1.00 97.62 89 LYS A C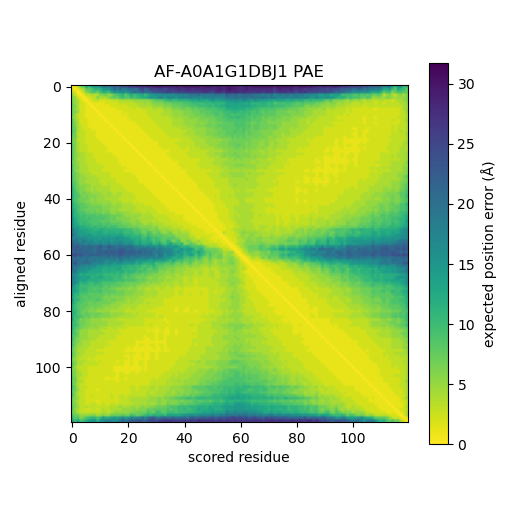A 1
ATOM 739 C C . LYS A 1 89 ? -5.141 1.095 -5.686 1.00 97.62 89 LYS A C 1
ATOM 741 O O . LYS A 1 89 ? -5.672 1.518 -4.662 1.00 97.62 89 LYS A O 1
ATOM 746 N N . LYS A 1 90 ? -5.244 -0.182 -6.065 1.00 97.06 90 LYS A N 1
ATOM 747 C CA . LYS A 1 90 ? -6.012 -1.183 -5.302 1.00 97.06 90 LYS A CA 1
ATOM 748 C C . LYS A 1 90 ? -5.454 -1.399 -3.891 1.00 97.06 90 LYS A C 1
ATOM 750 O O . LYS A 1 90 ? -6.232 -1.583 -2.956 1.00 97.06 90 LYS A O 1
ATOM 755 N N . CYS A 1 91 ? -4.134 -1.377 -3.709 1.00 96.31 91 CYS A N 1
ATOM 756 C CA . CYS A 1 91 ? -3.520 -1.469 -2.381 1.00 96.31 91 CYS A CA 1
ATOM 757 C C . CYS A 1 91 ? -3.864 -0.254 -1.508 1.00 96.31 91 CYS A C 1
ATOM 759 O O . CYS A 1 91 ? -4.238 -0.437 -0.350 1.00 96.31 91 CYS A O 1
ATOM 761 N N . ARG A 1 92 ? -3.821 0.967 -2.060 1.00 97.94 92 ARG A N 1
ATOM 762 C CA . ARG A 1 92 ? -4.236 2.191 -1.352 1.00 97.94 92 ARG A CA 1
ATOM 763 C C . ARG A 1 92 ? -5.697 2.123 -0.921 1.00 97.94 92 ARG A C 1
ATOM 765 O O . ARG A 1 92 ? -5.987 2.300 0.254 1.00 97.94 92 ARG A O 1
ATOM 772 N N .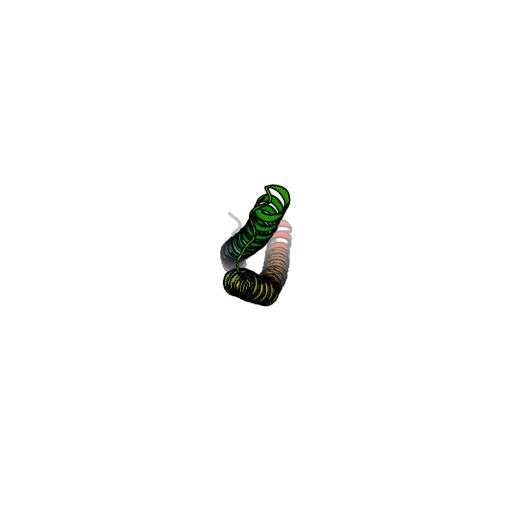 GLU A 1 93 ? -6.592 1.724 -1.824 1.00 98.12 93 GLU A N 1
ATOM 773 C CA . GLU A 1 93 ? -8.014 1.549 -1.500 1.00 98.12 93 GLU A CA 1
ATOM 774 C C . GLU A 1 93 ? -8.243 0.544 -0.355 1.00 98.12 93 GLU A C 1
ATOM 776 O O . GLU A 1 93 ? -9.141 0.727 0.468 1.00 98.12 93 GLU A O 1
ATOM 781 N N . ARG A 1 94 ? -7.439 -0.525 -0.270 1.00 97.75 94 ARG A N 1
ATOM 782 C CA . ARG A 1 94 ? -7.499 -1.485 0.848 1.00 97.75 94 ARG A CA 1
ATOM 783 C C . ARG A 1 94 ? -7.016 -0.871 2.160 1.00 97.75 94 ARG A C 1
ATOM 785 O O . ARG A 1 94 ? -7.655 -1.088 3.189 1.00 97.75 94 ARG A O 1
ATOM 792 N N . VAL A 1 95 ? -5.920 -0.110 2.126 1.00 98.25 95 VAL A N 1
ATOM 793 C CA . VAL A 1 95 ? -5.404 0.620 3.296 1.00 98.25 95 VAL A CA 1
ATOM 794 C C . VAL A 1 95 ? -6.452 1.606 3.809 1.00 98.25 95 VAL A C 1
ATOM 796 O O . VAL A 1 95 ? -6.735 1.609 5.004 1.00 98.25 95 VAL A O 1
ATOM 799 N N . ASP A 1 96 ? -7.084 2.373 2.923 1.00 97.94 96 ASP A N 1
ATOM 800 C CA . ASP A 1 96 ? -8.092 3.372 3.290 1.00 97.94 96 ASP A CA 1
ATOM 801 C C . ASP A 1 96 ? -9.333 2.735 3.925 1.00 97.94 96 ASP A C 1
ATOM 803 O O . ASP A 1 96 ? -9.820 3.195 4.962 1.00 97.94 96 ASP A O 1
ATOM 807 N N . LYS A 1 97 ? -9.812 1.619 3.363 1.00 98.12 97 LYS A N 1
ATOM 808 C CA . LYS A 1 97 ? -10.909 0.842 3.960 1.00 98.12 97 LYS A CA 1
ATOM 809 C C . LYS A 1 97 ? -10.547 0.348 5.358 1.00 98.12 97 LYS A C 1
ATOM 811 O O . LYS A 1 97 ? -11.320 0.541 6.296 1.00 98.12 97 LYS A O 1
ATOM 816 N N . LYS A 1 98 ? -9.352 -0.227 5.525 1.00 98.06 98 LYS A N 1
ATOM 817 C CA . LYS A 1 98 ? -8.901 -0.728 6.829 1.00 98.06 98 LYS A CA 1
ATOM 818 C C . LYS A 1 98 ? -8.700 0.404 7.842 1.00 98.06 98 LYS A C 1
ATOM 820 O O . LYS A 1 98 ? -9.034 0.238 9.011 1.00 98.06 98 LYS A O 1
ATOM 825 N N . LEU A 1 99 ? -8.229 1.575 7.408 1.00 97.62 99 LEU A N 1
ATOM 826 C CA . LEU A 1 99 ? -8.150 2.772 8.250 1.00 97.62 99 LEU A CA 1
ATOM 827 C C . LEU A 1 99 ? -9.525 3.180 8.783 1.00 97.62 99 LEU A C 1
ATOM 829 O O . LEU A 1 99 ? -9.658 3.459 9.975 1.00 97.62 99 LEU A O 1
ATOM 833 N N . ALA A 1 100 ? -10.553 3.179 7.933 1.00 98.06 100 ALA A N 1
ATOM 834 C CA . ALA A 1 100 ? -11.915 3.486 8.359 1.00 98.06 100 ALA A CA 1
ATOM 835 C C . ALA A 1 100 ? -12.439 2.476 9.400 1.00 98.06 100 ALA A C 1
ATOM 837 O O . ALA A 1 100 ? -13.065 2.873 10.387 1.00 98.06 100 ALA A O 1
ATOM 838 N N . GLU A 1 101 ? -12.142 1.184 9.229 1.00 97.94 101 GLU A N 1
ATOM 839 C CA . GLU A 1 101 ? -12.479 0.140 10.207 1.00 97.94 101 GLU A CA 1
ATOM 840 C C . GLU A 1 101 ? -11.789 0.369 11.559 1.00 97.94 101 GLU A C 1
ATOM 842 O O . GLU A 1 101 ? -12.458 0.340 12.595 1.00 97.94 101 GLU A O 1
ATOM 847 N N . VAL A 1 102 ? -10.484 0.667 11.558 1.00 97.44 102 VAL A N 1
ATOM 848 C CA . VAL A 1 102 ? -9.718 0.996 12.774 1.00 97.44 102 VAL A CA 1
ATOM 849 C C . VAL A 1 102 ? -10.333 2.196 13.490 1.00 97.44 102 VAL A C 1
ATOM 851 O O . VAL A 1 102 ? -10.607 2.124 14.687 1.00 97.44 102 VAL A O 1
ATOM 854 N N . VAL A 1 103 ? -10.621 3.285 12.770 1.00 97.62 103 VAL A N 1
ATOM 855 C CA . VAL A 1 103 ? -11.229 4.492 13.356 1.00 97.62 103 VAL A CA 1
ATOM 856 C C . VAL A 1 103 ? -12.578 4.175 14.004 1.00 97.62 103 VAL A C 1
ATOM 858 O O . VAL A 1 103 ? -12.874 4.659 15.100 1.00 97.62 103 VAL A O 1
ATOM 861 N N . ASN A 1 104 ? -13.401 3.342 13.368 1.00 97.25 104 ASN A N 1
ATOM 862 C CA . ASN A 1 104 ? -14.681 2.926 13.936 1.00 97.25 104 ASN A CA 1
ATOM 863 C C . ASN A 1 104 ? -14.504 2.041 15.180 1.00 97.25 104 ASN A C 1
ATOM 865 O O . ASN A 1 104 ? -15.213 2.235 16.171 1.00 97.25 104 ASN A O 1
ATOM 869 N N . ALA A 1 105 ? -13.541 1.116 15.174 1.00 96.06 105 ALA A N 1
ATOM 870 C CA . ALA A 1 105 ? -13.207 0.300 16.340 1.00 96.06 105 ALA A CA 1
ATOM 871 C C . ALA A 1 105 ? -12.719 1.156 17.524 1.00 96.06 105 ALA A C 1
ATOM 873 O O . ALA A 1 105 ? -13.205 0.980 18.645 1.00 96.06 105 ALA A O 1
ATOM 874 N N . MET A 1 106 ? -11.868 2.154 17.264 1.00 95.31 106 MET A N 1
ATOM 875 C CA . MET A 1 106 ? -11.391 3.109 18.269 1.00 95.31 106 MET A CA 1
ATOM 876 C C . MET A 1 106 ? -12.539 3.903 18.898 1.00 95.31 106 MET A C 1
ATOM 878 O O . MET A 1 106 ? -12.632 3.991 20.123 1.00 95.31 106 MET A O 1
ATOM 882 N N . LYS A 1 107 ? -13.452 4.453 18.081 1.00 95.44 107 LYS A N 1
ATOM 883 C CA . LYS A 1 107 ? -14.643 5.174 18.576 1.00 95.44 107 LYS A CA 1
ATOM 884 C C . LYS A 1 107 ? -15.476 4.289 19.500 1.00 95.44 107 LYS A C 1
ATOM 886 O O . LYS A 1 107 ? -15.837 4.686 20.606 1.00 95.44 107 LYS A O 1
ATOM 891 N N . ASN A 1 108 ? -15.725 3.062 19.058 1.00 91.56 108 ASN A N 1
ATOM 892 C CA . ASN A 1 108 ? -16.483 2.061 19.789 1.00 91.56 108 ASN A CA 1
ATOM 893 C C . ASN A 1 108 ? -15.846 1.675 21.134 1.00 91.56 108 ASN A C 1
ATOM 895 O O . ASN A 1 108 ? -16.561 1.514 22.125 1.00 91.56 108 ASN A O 1
ATOM 899 N N . ARG A 1 109 ? -14.516 1.532 21.192 1.00 94.50 109 ARG A N 1
ATOM 900 C CA . ARG A 1 109 ? -13.787 1.339 22.454 1.00 94.50 109 ARG A CA 1
ATOM 901 C C . ARG A 1 109 ? -13.912 2.571 23.347 1.00 94.50 109 ARG A C 1
ATOM 903 O O . ARG A 1 109 ? -14.226 2.428 24.528 1.00 94.50 109 ARG A O 1
ATOM 910 N N . LYS A 1 110 ? -13.698 3.769 22.793 1.00 93.44 110 LYS A N 1
ATOM 911 C CA . LYS A 1 110 ? -13.667 5.023 23.559 1.00 93.44 110 LYS A CA 1
ATOM 912 C C . LYS A 1 110 ? -14.983 5.296 24.283 1.00 93.44 110 LYS A C 1
ATOM 914 O O . LYS A 1 110 ? -14.956 5.748 25.422 1.00 93.44 110 LYS A O 1
ATOM 919 N N . ILE A 1 111 ? -16.120 4.953 23.676 1.00 93.06 111 ILE A N 1
ATOM 920 C CA . ILE A 1 111 ? -17.435 5.047 24.331 1.00 93.06 111 ILE A CA 1
ATOM 921 C C . ILE A 1 111 ? -17.465 4.235 25.637 1.00 93.06 111 ILE A C 1
ATOM 923 O O . ILE A 1 111 ? -17.908 4.749 26.662 1.00 93.06 111 ILE A O 1
ATOM 927 N N . LEU A 1 112 ? -16.963 2.994 25.634 1.00 90.12 112 LEU A N 1
ATOM 928 C CA . LEU A 1 112 ? -16.932 2.155 26.839 1.00 90.12 112 LEU A CA 1
ATOM 929 C C . LEU A 1 112 ? -15.933 2.656 27.886 1.00 90.12 112 LEU A C 1
ATOM 931 O O . LEU A 1 112 ? -16.211 2.548 29.078 1.00 90.12 112 LEU A O 1
ATOM 935 N N . GLU A 1 113 ? -14.798 3.216 27.461 1.00 91.00 113 GLU A N 1
ATOM 936 C CA . GLU A 1 113 ? -13.846 3.851 28.382 1.00 91.00 113 GLU A CA 1
ATOM 937 C C . GLU A 1 113 ? -14.488 5.030 29.115 1.00 91.00 113 GLU A C 1
ATOM 939 O O . GLU A 1 113 ? -14.407 5.100 30.336 1.00 91.00 113 GLU A O 1
ATOM 944 N N . VAL A 1 114 ? -15.210 5.894 28.395 1.00 93.00 114 VAL A N 1
ATOM 945 C CA . VAL A 1 114 ? -15.922 7.033 28.995 1.00 93.00 114 VAL A CA 1
ATOM 946 C C . VAL A 1 114 ? -16.997 6.568 29.984 1.00 93.00 114 VAL A C 1
ATOM 948 O O . VAL A 1 114 ? -17.170 7.181 31.035 1.00 93.00 114 VAL A O 1
ATOM 951 N N . ILE A 1 115 ? -17.722 5.484 29.686 1.00 89.25 115 ILE A N 1
ATOM 952 C CA . ILE A 1 115 ? -18.717 4.912 30.613 1.00 89.25 115 ILE A CA 1
ATOM 953 C C . ILE A 1 115 ? -18.034 4.410 31.894 1.00 89.25 115 ILE A C 1
ATOM 955 O O . ILE A 1 115 ? -18.498 4.723 32.990 1.00 89.25 115 ILE A O 1
ATOM 959 N N . LYS A 1 116 ? -16.905 3.703 31.757 1.00 88.44 116 LYS A N 1
ATOM 960 C CA . LYS A 1 116 ? -16.099 3.216 32.884 1.00 88.44 116 LYS A CA 1
ATOM 961 C C . LYS A 1 116 ? -15.554 4.361 33.744 1.00 88.44 116 LYS A C 1
ATOM 963 O O . LYS A 1 116 ? -15.624 4.284 34.967 1.00 88.44 116 LYS A O 1
ATOM 968 N N . GLU A 1 117 ? -15.037 5.423 33.123 1.00 89.00 117 GLU A N 1
ATOM 969 C CA . GLU A 1 117 ? -14.517 6.621 33.809 1.00 89.00 117 GLU A CA 1
ATOM 970 C C . GLU A 1 117 ? -15.607 7.357 34.599 1.00 89.00 117 GLU A C 1
ATOM 972 O O . GLU A 1 117 ? -15.346 7.879 35.680 1.00 89.00 117 GLU A O 1
ATOM 977 N N . ARG A 1 118 ? -16.845 7.359 34.091 1.00 88.31 118 ARG A N 1
ATOM 978 C CA . ARG A 1 118 ? -18.008 7.960 34.763 1.00 88.31 118 ARG A CA 1
ATOM 979 C C . ARG A 1 118 ? -18.570 7.110 35.912 1.00 88.31 118 ARG A C 1
ATOM 981 O O . ARG A 1 118 ? -19.513 7.551 36.560 1.00 88.31 118 ARG A O 1
ATOM 988 N N . GLY A 1 119 ? -18.002 5.931 36.177 1.00 70.81 119 GLY A N 1
ATOM 989 C CA . GLY A 1 119 ? -18.373 5.082 37.314 1.00 70.81 119 GLY A CA 1
ATOM 990 C C . GLY A 1 119 ? -19.667 4.281 37.139 1.00 70.81 119 GLY A C 1
ATOM 991 O O . GLY A 1 119 ? -20.229 3.835 38.139 1.00 70.81 119 GLY A O 1
ATOM 992 N N . TYR A 1 120 ? -20.136 4.102 35.900 1.00 59.25 120 TYR A N 1
ATOM 993 C CA . TYR A 1 120 ? -21.269 3.222 35.574 1.00 59.25 120 TYR A CA 1
ATOM 994 C C . TYR A 1 120 ? -20.833 1.762 35.400 1.00 59.25 120 TYR A C 1
ATOM 996 O O . TYR A 1 120 ? -19.685 1.529 34.961 1.00 59.25 120 TYR A O 1
#

Sequence (120 aa):
MFRFRLESVLNYRKTIEENLLKELSELRRQLSLEEDRLKMMIFEKDSHINDLGSLQKGGITLQIEDIKLYFSYLNGLELKIKNHGDIIKKCRERVDKKLAEVVNAMKNRKILEVIKERGY

Nearest PDB structures (foldseek):
  6ox7-assembly1_C  TM=8.067E-01  e=9.093E-02  Homo sapiens
  8qbw-assembly1_A  TM=8.653E-01  e=7.808E-01  Nostoc punctiforme
  8to0-assembly1_GU  TM=7.401E-01  e=1.062E+00  Mus musculus
  5sxb-assembly1_B  TM=5.261E-01  e=5.401E-01  Homo sapiens
  7o3x-assembly1_D  TM=4.440E-01  e=7.808E-01  Synechocystis sp. PCC 6803 substr. Kazusa

Foldseek 3Di:
DDDDPCVVVLVVLVVVLVVLVVVLVVLVVVLVVLVVVLVVLVVVLVVLVVVVVVCVVVVNDDDPVVVVVSVVVSVVSVVVSVVSVVVSVVSVVVSVVSVVVSVVSVVVSVVSVVVVVVPD